Protein AF-A0A6A3PLH2-F1 (afdb_monomer)

Organism: NCBI:txid53985

Structure (mmCIF, N/CA/C/O backbone):
data_AF-A0A6A3PLH2-F1
#
_entry.id   AF-A0A6A3PLH2-F1
#
loop_
_atom_site.group_PDB
_atom_site.id
_atom_site.type_symbol
_atom_site.label_atom_id
_atom_site.label_alt_id
_atom_site.label_comp_id
_atom_site.label_asym_id
_atom_site.label_entity_id
_atom_site.label_seq_id
_atom_site.pdbx_PDB_ins_code
_atom_site.Cartn_x
_atom_site.Cartn_y
_atom_site.Cartn_z
_atom_site.occupancy
_atom_site.B_iso_or_equiv
_atom_site.auth_seq_id
_atom_site.auth_comp_id
_atom_site.auth_asym_id
_atom_site.auth_atom_id
_atom_site.pdbx_PDB_model_num
ATOM 1 N N . MET A 1 1 ? -49.582 10.122 -29.892 1.00 43.09 1 MET A N 1
ATOM 2 C CA . MET A 1 1 ? -49.966 9.179 -28.822 1.00 43.09 1 MET A CA 1
ATOM 3 C C . MET A 1 1 ? -50.414 7.878 -29.482 1.00 43.09 1 MET A C 1
ATOM 5 O O . MET A 1 1 ? -51.391 7.872 -30.209 1.00 43.09 1 MET A O 1
ATOM 9 N N . PHE A 1 2 ? -49.552 6.869 -29.345 1.00 45.91 2 PHE A N 1
ATOM 10 C CA . PHE A 1 2 ? -49.672 5.410 -29.530 1.00 45.91 2 PHE A CA 1
ATOM 11 C C . PHE A 1 2 ? -50.908 4.851 -30.265 1.00 45.91 2 PHE A C 1
ATOM 13 O O . PHE A 1 2 ? -52.003 4.796 -29.711 1.00 45.91 2 PHE A O 1
ATOM 20 N N . VAL A 1 3 ? -50.683 4.316 -31.472 1.00 44.84 3 VAL A N 1
ATOM 21 C CA . VAL A 1 3 ? -51.626 3.436 -32.179 1.00 44.84 3 VAL A CA 1
ATOM 22 C C . VAL A 1 3 ? -51.184 1.989 -31.953 1.00 44.84 3 VAL A C 1
ATOM 24 O O . VAL A 1 3 ? -50.036 1.620 -32.196 1.00 44.84 3 VAL A O 1
ATOM 27 N N . LYS A 1 4 ? -52.097 1.191 -31.407 1.00 48.78 4 LYS A N 1
ATOM 28 C CA . LYS A 1 4 ? -51.918 -0.188 -30.951 1.00 48.78 4 LYS A CA 1
ATOM 29 C C . LYS A 1 4 ? -52.015 -1.148 -32.140 1.00 48.78 4 LYS A C 1
ATOM 31 O O . LYS A 1 4 ? -53.106 -1.334 -32.666 1.00 48.78 4 LYS A O 1
ATOM 36 N N . LEU A 1 5 ? -50.909 -1.781 -32.539 1.00 53.88 5 LEU A N 1
ATOM 37 C CA . LEU A 1 5 ? -50.937 -2.899 -33.488 1.00 53.88 5 LEU A CA 1
ATOM 38 C C . LEU A 1 5 ? -50.767 -4.221 -32.727 1.00 53.88 5 LEU A C 1
ATOM 40 O O . LEU A 1 5 ? -49.707 -4.509 -32.176 1.00 53.88 5 LEU A O 1
ATOM 44 N N . HIS A 1 6 ? -51.837 -5.013 -32.683 1.00 45.22 6 HIS A N 1
ATOM 45 C CA . HIS A 1 6 ? -51.798 -6.413 -32.274 1.00 45.22 6 HIS A CA 1
ATOM 46 C C . HIS A 1 6 ? -51.265 -7.259 -33.435 1.00 45.22 6 HIS A C 1
ATOM 48 O O . HIS A 1 6 ? -51.780 -7.164 -34.547 1.00 45.22 6 HIS A O 1
ATOM 54 N N . ARG A 1 7 ? -50.302 -8.146 -33.171 1.00 56.72 7 ARG A N 1
ATOM 55 C CA . ARG A 1 7 ? -50.026 -9.296 -34.040 1.00 56.72 7 ARG A CA 1
ATOM 56 C C . ARG A 1 7 ? -49.839 -10.539 -33.177 1.00 56.72 7 ARG A C 1
ATOM 58 O O . ARG A 1 7 ? -48.928 -10.593 -32.359 1.00 56.72 7 ARG A O 1
ATOM 65 N N . GLN A 1 8 ? -50.738 -11.502 -33.354 1.00 44.22 8 GLN A N 1
ATOM 66 C CA . GLN A 1 8 ? -50.691 -12.838 -32.763 1.00 44.22 8 GLN A CA 1
ATOM 67 C C . GLN A 1 8 ? -50.497 -13.898 -33.859 1.00 44.22 8 GLN A C 1
ATOM 69 O O . GLN A 1 8 ? -50.898 -13.674 -35.000 1.00 44.22 8 GLN A O 1
ATOM 74 N N . ALA A 1 9 ? -49.982 -15.052 -33.409 1.00 45.19 9 ALA A N 1
ATOM 75 C CA . ALA A 1 9 ? -49.999 -16.397 -34.005 1.00 45.19 9 ALA A CA 1
ATOM 76 C C . ALA A 1 9 ? -49.079 -16.623 -35.234 1.00 45.19 9 ALA A C 1
ATOM 78 O O . ALA A 1 9 ? -48.907 -15.737 -36.059 1.00 45.19 9 ALA A O 1
ATOM 79 N N . THR A 1 10 ? -48.394 -17.761 -3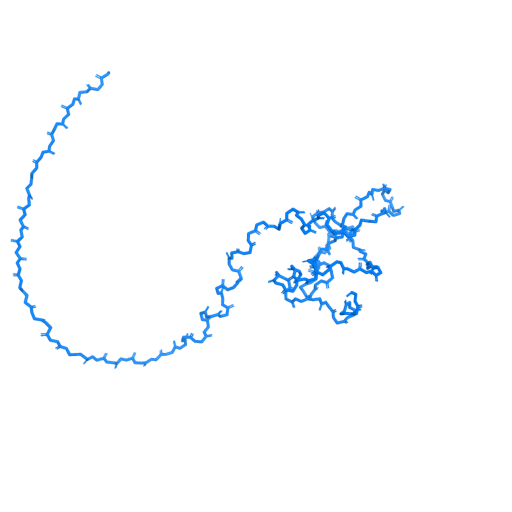5.404 1.00 46.59 10 THR A N 1
ATOM 80 C CA . THR A 1 10 ? -48.757 -19.150 -35.064 1.00 46.59 10 THR A CA 1
ATOM 81 C C . THR A 1 10 ? -47.543 -20.042 -34.767 1.00 46.59 10 THR A C 1
ATOM 83 O O . THR A 1 10 ? -46.508 -19.968 -35.423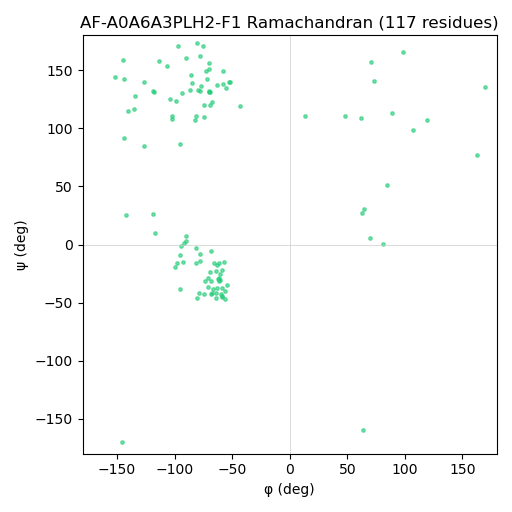 1.00 46.59 10 THR A O 1
ATOM 86 N N . ASN A 1 11 ? -47.752 -20.948 -33.815 1.00 48.25 11 ASN A N 1
ATOM 87 C CA . ASN A 1 11 ? -46.955 -22.124 -33.481 1.00 48.25 11 ASN A CA 1
ATOM 88 C C . ASN A 1 11 ? -47.083 -23.188 -34.592 1.00 48.25 11 ASN A C 1
ATOM 90 O O . ASN A 1 11 ? -48.205 -23.507 -34.979 1.00 48.25 11 ASN A O 1
ATOM 94 N N . THR A 1 12 ? -45.976 -23.749 -35.085 1.00 48.69 12 THR A N 1
ATOM 95 C CA . THR A 1 12 ? -45.978 -25.025 -35.826 1.00 48.69 12 THR A CA 1
ATOM 96 C C . THR A 1 12 ? -44.757 -25.847 -35.427 1.00 48.69 12 THR A C 1
ATOM 98 O O . THR A 1 12 ? -43.610 -25.466 -35.642 1.00 48.69 12 THR A O 1
ATOM 101 N N . VAL A 1 13 ? -45.045 -26.977 -34.791 1.00 47.84 13 VAL A N 1
ATOM 102 C CA . VAL A 1 13 ? -44.127 -28.061 -34.451 1.00 47.84 13 VAL A CA 1
ATOM 103 C C . VAL A 1 13 ? -44.040 -29.031 -35.627 1.00 47.84 13 VAL A C 1
ATOM 105 O O . VAL A 1 13 ? -45.069 -29.485 -36.114 1.00 47.84 13 VAL A O 1
ATOM 108 N N . HIS A 1 14 ? -42.827 -29.418 -36.019 1.00 38.28 14 HIS A N 1
ATOM 109 C CA . HIS A 1 14 ? -42.577 -30.702 -36.673 1.00 38.28 14 HIS A CA 1
ATOM 110 C C . HIS A 1 14 ? -41.352 -31.362 -36.037 1.00 38.28 14 HIS A C 1
ATOM 112 O O . HIS A 1 14 ? -40.305 -30.745 -35.854 1.00 38.28 14 HIS A O 1
ATOM 118 N N . ALA A 1 15 ? -41.557 -32.612 -35.636 1.00 37.50 15 ALA A N 1
ATOM 119 C CA . ALA A 1 15 ? -40.635 -33.473 -34.920 1.00 37.50 15 ALA A CA 1
ATOM 120 C C . ALA A 1 15 ? -39.882 -34.431 -35.865 1.00 37.50 15 ALA A C 1
ATOM 122 O O . ALA A 1 15 ? -40.294 -34.628 -37.005 1.00 37.50 15 ALA A O 1
ATOM 123 N N . ALA A 1 16 ? -38.881 -35.102 -35.275 1.00 35.03 16 ALA A N 1
ATOM 124 C CA . ALA A 1 16 ? -38.213 -36.350 -35.677 1.00 35.03 16 ALA A CA 1
ATOM 125 C C . ALA A 1 16 ? -36.993 -36.248 -36.618 1.00 35.03 16 ALA A C 1
ATOM 127 O O . ALA A 1 16 ? -37.128 -35.971 -37.801 1.00 35.03 16 ALA A O 1
ATOM 128 N N . ALA A 1 17 ? -35.794 -36.595 -36.121 1.00 36.88 17 ALA A N 1
ATOM 129 C CA . ALA A 1 17 ? -35.280 -37.977 -36.159 1.00 36.88 17 ALA A CA 1
ATOM 130 C C . ALA A 1 17 ? -33.779 -38.081 -35.766 1.00 36.88 17 ALA A C 1
ATOM 132 O O . ALA A 1 17 ? -32.948 -37.328 -36.255 1.00 36.88 17 ALA A O 1
ATOM 133 N N . ALA A 1 18 ? -33.474 -39.083 -34.927 1.00 38.00 18 ALA A N 1
ATOM 134 C CA . ALA A 1 18 ? -32.238 -39.884 -34.835 1.00 38.00 18 ALA A CA 1
ATOM 135 C C . ALA A 1 18 ? -30.864 -39.239 -34.490 1.00 38.00 18 ALA A C 1
ATOM 137 O O . ALA A 1 18 ? -30.180 -38.652 -35.320 1.00 38.00 18 ALA A O 1
ATOM 138 N N . ALA A 1 19 ? -30.385 -39.531 -33.273 1.00 41.69 19 ALA A N 1
ATOM 139 C CA . ALA A 1 19 ? -28.965 -39.807 -32.972 1.00 41.69 19 ALA A CA 1
ATOM 140 C C . ALA A 1 19 ? -28.645 -41.289 -33.355 1.00 41.69 19 ALA A C 1
ATOM 142 O O . ALA A 1 19 ? -29.621 -42.001 -33.612 1.00 41.69 19 ALA A O 1
ATOM 143 N N . PRO A 1 20 ? -27.395 -41.839 -33.320 1.00 48.88 20 PRO A N 1
ATOM 144 C CA . PRO A 1 20 ? -26.188 -41.360 -32.620 1.00 48.88 20 PRO A CA 1
ATOM 145 C C . PRO A 1 20 ? -24.821 -41.624 -33.336 1.00 48.88 20 PRO A C 1
ATOM 147 O O . PRO A 1 20 ? -24.762 -42.116 -34.456 1.00 48.88 20 PRO A O 1
ATOM 150 N N . LEU A 1 21 ? -23.732 -41.367 -32.588 1.00 39.53 21 LEU A N 1
ATOM 151 C CA . LEU A 1 21 ? -22.383 -41.981 -32.628 1.00 39.53 21 LEU A CA 1
ATOM 152 C C . LEU A 1 21 ? -21.199 -41.174 -33.203 1.00 39.53 21 LEU A C 1
ATOM 154 O O . LEU A 1 21 ? -20.937 -41.110 -34.398 1.00 39.53 21 LEU A O 1
ATOM 158 N N . THR A 1 22 ? -20.466 -40.609 -32.238 1.00 49.91 22 THR A N 1
ATOM 159 C CA . THR A 1 22 ? -19.004 -40.645 -32.059 1.00 49.91 22 THR A CA 1
ATOM 160 C C . THR A 1 22 ? -18.103 -40.345 -33.261 1.00 49.91 22 THR A C 1
ATOM 162 O O . THR A 1 22 ? -17.831 -41.169 -34.131 1.00 49.91 22 THR A O 1
ATOM 165 N N . ARG A 1 23 ? -17.438 -39.191 -33.176 1.00 42.66 23 ARG A N 1
ATOM 166 C CA . ARG A 1 23 ? -16.021 -39.111 -33.534 1.00 42.66 23 ARG A CA 1
ATOM 167 C C . ARG A 1 23 ? -15.317 -38.134 -32.610 1.00 42.66 23 ARG A C 1
ATOM 169 O O . ARG A 1 23 ? -15.262 -36.931 -32.848 1.00 42.66 23 ARG A O 1
ATOM 176 N N . ASP A 1 24 ? -14.801 -38.704 -31.531 1.00 47.47 24 ASP A N 1
ATOM 177 C CA . ASP A 1 24 ? -13.732 -38.154 -30.722 1.00 47.47 24 ASP A CA 1
ATOM 178 C C . ASP A 1 24 ? -12.622 -37.589 -31.611 1.00 47.47 24 ASP A C 1
ATOM 180 O O . ASP A 1 24 ? -11.958 -38.306 -32.365 1.00 47.47 24 ASP A O 1
ATOM 184 N N . ARG A 1 25 ? -12.379 -36.288 -31.477 1.00 42.78 25 ARG A N 1
ATOM 185 C CA . ARG A 1 25 ? -11.055 -35.731 -31.726 1.00 42.78 25 ARG A CA 1
ATOM 186 C C . ARG A 1 25 ? -10.643 -34.935 -30.500 1.00 42.78 25 ARG A C 1
ATOM 188 O O . ARG A 1 25 ? -10.845 -33.730 -30.398 1.00 42.78 25 ARG A O 1
ATOM 195 N N . ALA A 1 26 ? -10.090 -35.681 -29.549 1.00 43.03 26 ALA A N 1
ATOM 196 C CA . ALA A 1 26 ? -9.235 -35.160 -28.502 1.00 43.03 26 ALA A CA 1
ATOM 197 C C . ALA A 1 26 ? -8.091 -34.341 -29.122 1.00 43.03 26 ALA A C 1
ATOM 199 O O . ALA A 1 26 ? -7.516 -34.739 -30.137 1.00 43.03 26 ALA A O 1
ATOM 200 N N . GLY A 1 27 ? -7.738 -33.216 -28.496 1.00 38.78 27 GLY A N 1
ATOM 201 C CA . GLY A 1 27 ? -6.512 -32.512 -28.855 1.00 38.78 27 GLY A CA 1
ATOM 202 C C . GLY A 1 27 ? -6.413 -31.069 -28.383 1.00 38.78 27 GLY A C 1
ATOM 203 O O . GLY A 1 27 ? -6.509 -30.161 -29.197 1.00 38.78 27 GLY A O 1
ATOM 204 N N . GLY A 1 28 ? -6.117 -30.870 -27.095 1.00 42.47 28 GLY A N 1
ATOM 205 C CA . GLY A 1 28 ? -5.246 -29.763 -26.687 1.00 42.47 28 GLY A CA 1
ATOM 206 C C . GLY A 1 28 ? -5.833 -28.714 -25.742 1.00 42.47 28 GLY A C 1
ATOM 207 O O . GLY A 1 28 ? -6.521 -27.790 -26.160 1.00 42.47 28 GLY A O 1
ATOM 208 N N . ASN A 1 29 ? -5.364 -28.781 -24.493 1.00 47.22 29 ASN A N 1
ATOM 209 C CA . ASN A 1 29 ? -5.132 -27.648 -23.585 1.00 47.22 29 ASN A CA 1
ATOM 210 C C . ASN A 1 29 ? -6.309 -27.108 -22.753 1.00 47.22 29 ASN A C 1
ATOM 212 O O . ASN A 1 29 ? -6.484 -25.896 -22.618 1.00 47.22 29 ASN A O 1
ATOM 216 N N . GLN A 1 30 ? -7.017 -27.999 -22.051 1.00 48.97 30 GLN A N 1
ATOM 217 C CA . GLN A 1 30 ? -7.874 -27.616 -20.913 1.00 48.97 30 GLN A CA 1
ATOM 218 C C . GLN A 1 30 ? -7.081 -27.126 -19.675 1.00 48.97 30 GLN A C 1
ATOM 220 O O . GLN A 1 30 ? -7.670 -26.600 -18.736 1.00 48.97 30 GLN A O 1
ATOM 225 N N . GLU A 1 31 ? -5.745 -27.195 -19.671 1.00 47.75 31 GLU A N 1
ATOM 226 C CA . GLU A 1 31 ? -4.918 -26.747 -18.533 1.00 47.75 31 GLU A CA 1
ATOM 227 C C . GLU A 1 31 ? -4.733 -25.225 -18.416 1.00 47.75 31 GLU A C 1
ATOM 229 O O . GLU A 1 31 ? -4.319 -24.725 -17.369 1.00 47.75 31 GLU A O 1
ATOM 234 N N . THR A 1 32 ? -5.062 -24.439 -19.447 1.00 46.94 32 THR A N 1
ATOM 235 C CA . THR A 1 32 ? -4.838 -22.978 -19.399 1.00 46.94 32 THR A CA 1
ATOM 236 C C . THR A 1 32 ? -6.054 -22.160 -18.960 1.00 46.94 32 THR A C 1
ATOM 238 O O . THR A 1 32 ? -5.913 -20.967 -18.670 1.00 46.94 32 THR A O 1
ATOM 241 N N . ILE A 1 33 ? -7.232 -22.781 -18.845 1.00 47.62 33 ILE A N 1
ATOM 242 C CA . ILE A 1 33 ? -8.479 -22.083 -18.494 1.00 47.62 33 ILE A CA 1
ATOM 243 C C . ILE A 1 33 ? -8.544 -21.819 -16.979 1.00 47.62 33 ILE A C 1
ATOM 245 O O . ILE A 1 33 ? -8.790 -20.683 -16.566 1.00 47.62 33 ILE A O 1
ATOM 249 N N . ILE A 1 34 ? -8.148 -22.796 -16.153 1.00 51.44 34 ILE A N 1
ATOM 250 C CA . ILE A 1 34 ? -8.175 -22.697 -14.679 1.00 51.44 34 ILE A CA 1
ATOM 251 C C . ILE A 1 34 ? -7.267 -21.562 -14.153 1.00 51.44 34 ILE A C 1
ATOM 253 O O . ILE A 1 34 ? -7.581 -20.907 -13.161 1.00 51.44 34 ILE A O 1
ATOM 257 N N . LYS A 1 35 ? -6.153 -21.250 -14.836 1.00 49.56 35 LYS A N 1
ATOM 258 C CA . LYS A 1 35 ? -5.228 -20.177 -14.409 1.00 49.56 35 LYS A CA 1
ATOM 259 C C . LYS A 1 35 ? -5.659 -18.761 -14.812 1.00 49.56 35 LYS A C 1
ATOM 261 O O . LYS A 1 35 ? -5.115 -17.792 -14.275 1.00 49.56 35 LYS A O 1
ATOM 266 N N . ARG A 1 36 ? -6.598 -18.602 -15.754 1.00 46.75 36 ARG A N 1
ATOM 267 C CA . ARG A 1 36 ? -7.031 -17.279 -16.250 1.00 46.75 36 ARG A CA 1
ATOM 268 C C . ARG A 1 36 ? -8.334 -16.780 -15.624 1.00 46.75 36 ARG A C 1
ATOM 270 O O . ARG A 1 36 ? -8.557 -15.568 -15.633 1.00 46.75 36 ARG A O 1
ATOM 277 N N . GLU A 1 37 ? -9.151 -17.650 -15.033 1.00 43.78 37 GLU A N 1
ATOM 278 C CA . GLU A 1 37 ? -10.420 -17.253 -14.401 1.00 43.78 37 GLU A CA 1
ATOM 279 C C . GLU A 1 37 ? -10.242 -16.463 -13.096 1.00 43.78 37 GLU A C 1
ATOM 281 O O . GLU A 1 37 ? -10.939 -15.470 -12.878 1.00 43.78 37 GLU A O 1
ATOM 286 N N . GLY A 1 38 ? -9.234 -16.790 -12.279 1.00 51.62 38 GLY A N 1
ATOM 287 C CA . GLY A 1 38 ? -9.000 -16.108 -10.995 1.00 51.62 38 GLY A CA 1
ATOM 288 C C . GLY A 1 38 ? -8.599 -14.628 -11.103 1.00 51.62 38 GLY A C 1
ATOM 289 O O . GLY A 1 38 ? -8.690 -13.888 -10.126 1.00 51.62 38 GLY A O 1
ATOM 290 N N . LYS A 1 39 ? -8.172 -14.162 -12.286 1.00 53.47 39 LYS A N 1
ATOM 291 C CA . LYS A 1 39 ? -7.685 -12.785 -12.496 1.00 53.47 39 LYS A CA 1
ATOM 292 C C . LYS A 1 39 ? -8.769 -11.802 -12.949 1.00 53.47 39 LYS A C 1
ATOM 2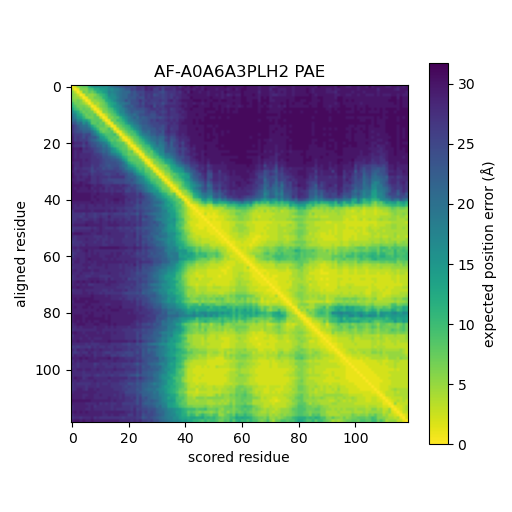94 O O . LYS A 1 39 ? -8.551 -10.596 -12.887 1.00 53.47 39 LYS A O 1
ATOM 299 N N . ARG A 1 40 ? -9.933 -12.273 -13.413 1.00 51.84 40 ARG A N 1
ATOM 300 C CA . ARG A 1 40 ? -10.880 -11.438 -14.183 1.00 51.84 40 ARG A CA 1
ATOM 301 C C . ARG A 1 40 ? -11.997 -10.764 -13.376 1.00 51.84 40 ARG A C 1
ATOM 303 O O . ARG A 1 40 ? -12.783 -10.022 -13.956 1.00 51.84 40 ARG A O 1
ATOM 310 N N . ARG A 1 41 ? -12.094 -10.969 -12.056 1.00 58.72 41 ARG A N 1
ATOM 311 C CA . ARG A 1 41 ? -13.226 -10.454 -11.248 1.00 58.72 41 ARG A CA 1
ATOM 312 C C . ARG A 1 41 ? -12.840 -9.950 -9.855 1.00 58.72 41 ARG A C 1
ATOM 314 O O . ARG A 1 41 ? -13.681 -9.926 -8.967 1.00 58.72 41 ARG A O 1
ATOM 321 N N . LEU A 1 42 ? -11.596 -9.525 -9.623 1.00 66.81 42 LEU A N 1
ATOM 322 C CA . LEU A 1 42 ? -11.227 -9.038 -8.283 1.00 66.81 42 LEU A CA 1
ATOM 323 C C . LEU A 1 42 ? -12.015 -7.770 -7.886 1.00 66.81 42 LEU A C 1
ATOM 325 O O . LEU A 1 42 ? -12.132 -7.466 -6.702 1.00 66.81 42 LEU A O 1
ATOM 329 N N . GLY A 1 43 ? -12.628 -7.064 -8.844 1.00 79.25 43 GLY A N 1
ATOM 330 C CA . GLY A 1 43 ? -13.559 -5.965 -8.571 1.00 79.25 43 GLY A CA 1
ATOM 331 C C . GLY A 1 43 ? -12.885 -4.790 -7.863 1.00 79.25 43 GLY A C 1
ATOM 332 O O . GLY A 1 43 ? -11.662 -4.654 -7.897 1.00 79.25 43 GLY A O 1
ATOM 333 N N . LYS A 1 44 ? -13.665 -3.935 -7.198 1.00 85.50 44 LYS A N 1
ATOM 334 C CA . LYS A 1 44 ? -13.108 -2.881 -6.338 1.00 85.50 44 LYS A CA 1
ATOM 335 C C . LYS A 1 44 ? -12.479 -3.495 -5.087 1.00 85.50 44 LYS A C 1
ATOM 337 O O . LYS A 1 44 ? -12.887 -4.562 -4.630 1.00 85.50 44 LYS A O 1
ATOM 342 N N . ILE A 1 45 ? -11.468 -2.821 -4.549 1.00 86.75 45 ILE A N 1
ATOM 343 C CA . ILE A 1 45 ? -10.861 -3.200 -3.272 1.00 86.75 45 ILE A CA 1
ATOM 344 C C . ILE A 1 45 ? -11.886 -2.914 -2.166 1.00 86.75 45 ILE A C 1
ATOM 346 O O . ILE A 1 45 ? -12.452 -1.819 -2.165 1.00 86.75 45 ILE A O 1
ATOM 350 N N . PRO A 1 46 ? -12.148 -3.859 -1.244 1.00 88.50 46 PRO A N 1
ATOM 351 C CA . PRO A 1 46 ? -13.078 -3.626 -0.147 1.00 88.50 46 PRO A CA 1
ATOM 352 C C . PRO A 1 46 ? -12.654 -2.423 0.701 1.00 88.50 46 PRO A C 1
ATOM 354 O O . PRO A 1 46 ? -11.478 -2.286 1.043 1.00 88.50 46 PRO A O 1
ATOM 357 N N . LEU A 1 47 ? -13.615 -1.583 1.095 1.00 89.38 47 LEU A N 1
ATOM 358 C CA . LEU A 1 47 ? -13.337 -0.390 1.903 1.00 89.38 47 LEU A CA 1
ATOM 359 C C . LEU A 1 47 ? -12.664 -0.745 3.238 1.00 89.38 47 LEU A C 1
ATOM 361 O O . LEU A 1 47 ? -11.727 -0.068 3.645 1.00 89.38 47 LEU A O 1
ATOM 365 N N . GLY A 1 48 ? -13.069 -1.855 3.863 1.00 90.12 48 GLY A N 1
ATOM 366 C CA . GLY A 1 48 ? -12.447 -2.343 5.096 1.00 90.12 48 GLY A CA 1
ATOM 367 C C . GLY A 1 48 ? -10.966 -2.697 4.937 1.00 90.12 48 GLY A C 1
ATOM 368 O O . GLY A 1 48 ? -10.207 -2.544 5.881 1.00 90.12 48 GLY A O 1
ATOM 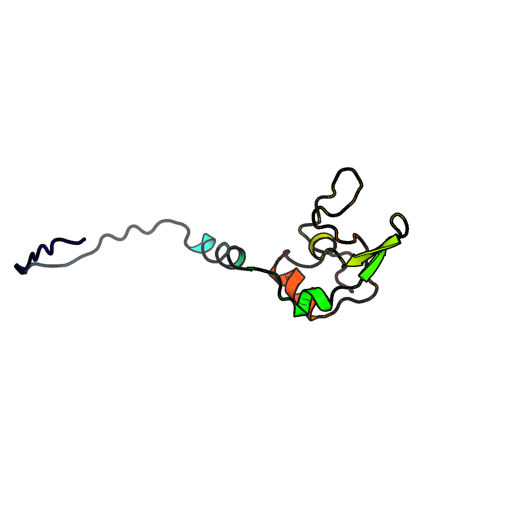369 N N . VAL A 1 49 ? -10.516 -3.102 3.744 1.00 90.56 49 VAL A N 1
ATOM 370 C CA . VAL A 1 49 ? -9.080 -3.300 3.480 1.00 90.56 49 VAL A CA 1
ATOM 371 C C . VAL A 1 49 ? -8.378 -1.953 3.342 1.00 90.56 49 VAL A C 1
ATOM 373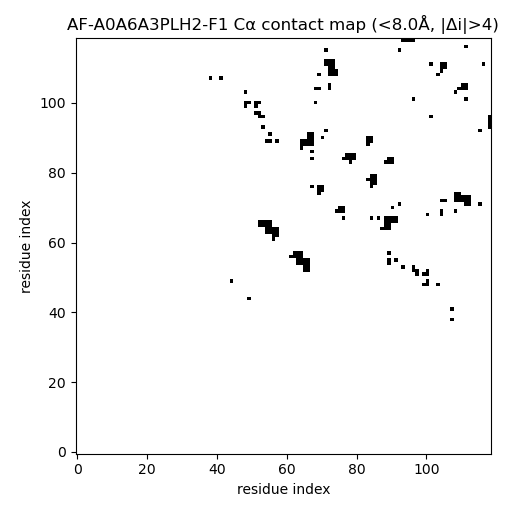 O O . VAL A 1 49 ? -7.299 -1.765 3.893 1.00 90.56 49 VAL A O 1
ATOM 376 N N . LEU A 1 50 ? -8.999 -1.004 2.635 1.00 89.62 50 LEU A N 1
ATOM 377 C CA . LEU A 1 50 ? -8.430 0.328 2.420 1.00 89.62 50 LEU A CA 1
ATOM 378 C C . LEU A 1 50 ? -8.252 1.114 3.724 1.00 89.62 50 LEU A C 1
ATOM 380 O O . LEU A 1 50 ? -7.253 1.808 3.867 1.00 89.62 50 LEU A O 1
ATOM 384 N N . GLN A 1 51 ? -9.180 0.980 4.673 1.00 91.94 51 GLN A N 1
ATOM 385 C CA . GLN A 1 51 ? -9.097 1.627 5.989 1.00 91.94 51 GLN A CA 1
ATOM 386 C C . GLN A 1 51 ? -7.990 1.053 6.882 1.00 91.94 51 GLN A C 1
ATOM 388 O O . GLN A 1 51 ? -7.516 1.734 7.781 1.00 91.94 51 GLN A O 1
ATOM 393 N N . GLN A 1 52 ? -7.574 -0.190 6.636 1.00 93.12 52 GLN A N 1
ATOM 394 C CA . GLN A 1 52 ? -6.504 -0.856 7.383 1.00 93.12 52 GLN A CA 1
ATOM 395 C C . GLN A 1 52 ? -5.124 -0.627 6.757 1.00 93.12 52 GLN A C 1
ATOM 397 O O . GLN A 1 52 ? -4.130 -1.198 7.215 1.00 93.12 52 GLN A O 1
ATOM 402 N N . LEU A 1 53 ? -5.046 0.169 5.685 1.00 91.94 53 LEU A N 1
ATOM 403 C CA . LEU A 1 53 ? -3.767 0.529 5.100 1.00 91.94 53 LEU A CA 1
ATOM 404 C C . LEU A 1 53 ? -3.021 1.472 6.040 1.00 91.94 53 LEU A C 1
ATOM 406 O O . LEU A 1 53 ? -3.591 2.474 6.470 1.00 91.94 53 LEU A O 1
ATOM 410 N N . PRO A 1 54 ? -1.734 1.200 6.304 1.00 92.00 54 PRO A N 1
ATOM 411 C CA . PRO A 1 54 ? -0.867 2.170 6.942 1.00 92.00 54 PRO A CA 1
ATOM 412 C C . PRO A 1 54 ? -0.932 3.507 6.203 1.00 92.00 54 PRO A C 1
ATOM 414 O O . PRO A 1 54 ? -0.967 3.541 4.969 1.00 92.00 54 PRO A O 1
ATOM 417 N N . VAL A 1 55 ? -0.945 4.595 6.964 1.00 93.06 55 VAL A N 1
ATOM 418 C CA . VAL A 1 55 ? -0.894 5.964 6.452 1.00 93.06 55 VAL A CA 1
ATOM 419 C C . VAL A 1 55 ? 0.375 6.600 6.990 1.00 93.06 55 VAL A C 1
ATOM 421 O O . VAL A 1 55 ? 0.658 6.499 8.184 1.00 93.06 55 VAL A O 1
ATOM 424 N N . GLN A 1 56 ? 1.141 7.230 6.110 1.00 89.69 56 GLN A N 1
ATOM 425 C CA . GLN A 1 56 ? 2.346 7.961 6.473 1.00 89.69 56 GLN A CA 1
ATOM 426 C 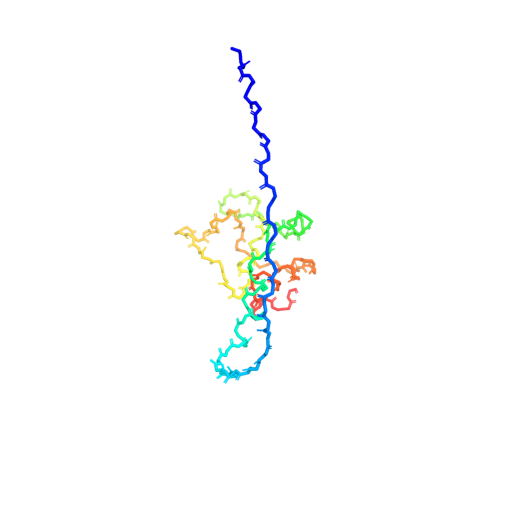C . GLN A 1 56 ? 2.254 9.374 5.907 1.00 89.69 56 GLN A C 1
ATOM 428 O O . GLN A 1 56 ? 1.775 9.569 4.791 1.00 89.69 56 GLN A O 1
ATOM 433 N N . VAL A 1 57 ? 2.688 10.357 6.694 1.00 87.50 57 VAL A N 1
ATOM 434 C CA . VAL A 1 57 ? 2.848 11.724 6.200 1.00 87.50 57 VAL A CA 1
ATOM 435 C C . VAL A 1 57 ? 4.090 11.747 5.323 1.00 87.50 57 VAL A C 1
ATOM 437 O O . VAL A 1 57 ? 5.179 11.393 5.779 1.00 87.50 57 VAL A O 1
ATOM 440 N N . ASP A 1 58 ? 3.907 12.104 4.061 1.00 82.88 58 ASP A N 1
ATOM 441 C CA . ASP A 1 58 ? 5.005 12.275 3.128 1.00 82.88 58 ASP A CA 1
ATOM 442 C C . ASP A 1 58 ? 5.824 13.512 3.537 1.00 82.88 58 ASP A C 1
ATOM 444 O O . ASP A 1 58 ? 5.266 14.610 3.604 1.00 82.88 58 ASP A O 1
ATOM 448 N N . PRO A 1 59 ? 7.125 13.365 3.842 1.00 79.50 59 PRO A N 1
ATOM 449 C CA . PRO A 1 59 ? 7.958 14.482 4.274 1.00 79.50 59 PRO A CA 1
ATOM 450 C C . PRO A 1 59 ? 8.136 15.558 3.197 1.00 79.50 59 PRO A C 1
ATOM 452 O O . PRO A 1 59 ? 8.428 16.698 3.548 1.00 79.50 59 PRO A O 1
ATOM 455 N N . ALA A 1 60 ? 7.968 15.222 1.912 1.00 79.94 60 ALA A N 1
ATOM 456 C CA . ALA A 1 60 ? 8.129 16.181 0.821 1.00 79.94 60 ALA A CA 1
ATOM 457 C C . ALA A 1 60 ? 6.886 17.064 0.635 1.00 79.94 60 ALA A C 1
ATOM 459 O O . ALA A 1 60 ? 7.000 18.280 0.505 1.00 79.94 60 ALA A O 1
ATOM 460 N N . SER A 1 61 ? 5.696 16.458 0.632 1.00 80.56 61 SER A N 1
ATOM 461 C CA . SER A 1 61 ? 4.434 17.166 0.377 1.00 80.56 61 SER A CA 1
ATOM 462 C C . SER A 1 61 ? 3.663 17.569 1.639 1.00 80.56 61 SER A C 1
ATOM 464 O O . SER A 1 61 ? 2.735 18.373 1.560 1.00 80.56 61 SER A O 1
ATOM 466 N N . GLY A 1 62 ? 3.991 16.993 2.799 1.00 84.38 62 GLY A N 1
ATOM 467 C CA . GLY A 1 62 ? 3.216 17.134 4.035 1.00 84.38 62 GLY A CA 1
ATOM 468 C C . GLY A 1 62 ? 1.853 16.429 3.998 1.00 84.38 62 GLY A C 1
ATOM 469 O O . GLY A 1 62 ? 1.065 16.561 4.935 1.00 84.38 62 GLY A O 1
ATOM 470 N N . GLN A 1 63 ? 1.546 15.680 2.934 1.00 86.94 63 GLN A N 1
ATOM 471 C CA . GLN A 1 63 ? 0.263 15.001 2.772 1.00 86.94 63 GLN A CA 1
ATOM 472 C C . GLN A 1 63 ? 0.254 13.638 3.460 1.00 86.94 63 GLN A C 1
ATOM 474 O O . GLN A 1 63 ? 1.250 12.918 3.484 1.00 86.94 63 GLN A O 1
ATOM 479 N N . SER A 1 64 ? -0.903 13.249 3.996 1.00 89.62 64 SER A N 1
ATOM 480 C CA . SER A 1 64 ? -1.097 11.906 4.546 1.00 89.62 64 SER A CA 1
ATOM 481 C C . SER A 1 64 ? -1.419 10.923 3.422 1.00 89.62 64 SER A C 1
ATOM 483 O O . SER A 1 64 ? -2.506 10.926 2.846 1.00 89.62 64 SER A O 1
ATOM 485 N N . LEU A 1 65 ? -0.454 10.070 3.092 1.00 90.75 65 LEU A N 1
ATOM 486 C CA . LEU A 1 65 ? -0.585 9.104 2.014 1.00 90.75 65 LEU A CA 1
ATOM 487 C C . LEU A 1 65 ? -0.836 7.710 2.578 1.00 90.75 65 LEU A C 1
ATOM 489 O O . LEU A 1 65 ? -0.062 7.173 3.373 1.00 90.75 65 LEU A O 1
ATOM 493 N N . SER A 1 66 ? -1.927 7.093 2.125 1.00 92.31 66 SER A N 1
ATOM 494 C CA . SER A 1 66 ? -2.174 5.673 2.379 1.00 92.31 66 SER A CA 1
ATOM 495 C C . SER A 1 66 ? -1.222 4.811 1.557 1.00 92.31 66 SER A C 1
ATOM 497 O O . SER A 1 66 ? -0.931 5.119 0.400 1.00 92.31 66 SER A O 1
ATOM 499 N N . LEU A 1 67 ? -0.764 3.709 2.137 1.00 92.19 67 LEU A N 1
ATOM 500 C CA . LEU A 1 67 ? 0.171 2.785 1.513 1.00 92.19 67 LEU A CA 1
ATOM 501 C C . LEU A 1 67 ? -0.324 2.269 0.154 1.00 92.19 67 LEU A C 1
ATOM 503 O O . LEU A 1 67 ? -1.459 1.801 0.001 1.00 92.19 67 LEU A O 1
ATOM 507 N N . CYS A 1 68 ? 0.567 2.267 -0.835 1.00 91.19 68 CYS A N 1
ATOM 508 C CA . CYS A 1 68 ? 0.339 1.575 -2.091 1.00 91.19 68 CYS A CA 1
ATOM 509 C C . CYS A 1 68 ? 0.492 0.058 -1.900 1.00 91.19 68 CYS A C 1
ATOM 511 O O . CYS A 1 68 ? 1.591 -0.466 -1.749 1.00 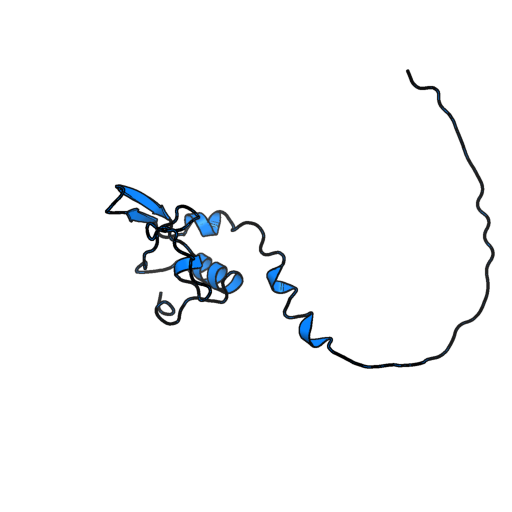91.19 68 CYS A O 1
ATOM 513 N N . MET A 1 69 ? -0.611 -0.688 -1.977 1.00 91.38 69 MET A N 1
ATOM 514 C CA . MET A 1 69 ? -0.565 -2.159 -1.927 1.00 91.38 69 MET A CA 1
ATOM 515 C C . MET A 1 69 ? 0.258 -2.780 -3.057 1.00 91.38 69 MET A C 1
ATOM 517 O O . MET A 1 69 ? 0.843 -3.847 -2.884 1.00 91.38 69 MET A O 1
ATOM 521 N N . ARG A 1 70 ? 0.303 -2.120 -4.219 1.00 91.38 70 ARG A N 1
ATOM 522 C CA . ARG A 1 70 ? 1.047 -2.614 -5.374 1.00 91.38 70 ARG A CA 1
ATOM 523 C C . ARG A 1 70 ? 2.559 -2.450 -5.189 1.00 91.38 70 ARG A C 1
ATOM 525 O O . ARG A 1 70 ? 3.312 -3.316 -5.624 1.00 91.38 70 ARG A O 1
ATOM 532 N N . PHE A 1 71 ? 2.993 -1.418 -4.468 1.00 90.19 71 PHE A N 1
ATOM 533 C CA . PHE A 1 71 ? 4.401 -1.182 -4.138 1.00 90.19 71 PHE A CA 1
ATOM 534 C C . PHE A 1 71 ? 5.028 -2.349 -3.361 1.00 90.19 71 PHE A C 1
ATOM 536 O O . PHE A 1 71 ? 6.100 -2.825 -3.732 1.00 90.19 71 PHE A O 1
ATOM 543 N N . LEU A 1 72 ? 4.318 -2.877 -2.354 1.00 89.69 72 LEU A N 1
ATOM 544 C CA . LEU A 1 72 ? 4.775 -4.029 -1.562 1.00 89.69 72 LEU A CA 1
ATOM 545 C C . LEU A 1 72 ? 4.598 -5.385 -2.262 1.00 89.69 72 LEU A C 1
ATOM 547 O O . LEU A 1 72 ? 5.032 -6.417 -1.745 1.00 89.69 72 LEU A O 1
ATOM 551 N N . SER A 1 73 ? 3.918 -5.405 -3.405 1.00 90.56 73 SER A N 1
ATOM 552 C CA . SER A 1 73 ? 3.582 -6.634 -4.114 1.00 90.56 73 SER A CA 1
ATOM 553 C C . SER A 1 73 ? 4.640 -7.045 -5.130 1.00 90.56 73 SER A C 1
ATOM 555 O O . SER A 1 73 ? 5.396 -6.208 -5.620 1.00 90.56 73 SER A O 1
ATOM 557 N N . ASN A 1 74 ? 4.632 -8.320 -5.519 1.00 87.31 74 ASN A N 1
ATOM 558 C CA . ASN A 1 74 ? 5.512 -8.855 -6.562 1.00 87.31 74 ASN A CA 1
ATOM 559 C C . ASN A 1 74 ? 5.325 -8.185 -7.928 1.00 87.31 74 ASN A C 1
ATOM 561 O O . ASN A 1 74 ? 6.255 -8.174 -8.724 1.00 87.31 74 ASN A O 1
ATOM 565 N N . ILE A 1 75 ? 4.144 -7.622 -8.203 1.00 87.31 75 ILE A N 1
ATOM 566 C CA . ILE A 1 75 ? 3.910 -6.865 -9.441 1.00 87.31 75 ILE A CA 1
ATOM 567 C C . ILE A 1 75 ? 4.709 -5.556 -9.441 1.00 87.31 75 ILE A C 1
ATOM 569 O O . ILE A 1 75 ? 5.127 -5.104 -10.500 1.00 87.31 75 ILE A O 1
ATOM 573 N N . GLY A 1 76 ? 4.932 -4.963 -8.265 1.00 85.44 76 GLY A N 1
ATOM 574 C CA . GLY A 1 76 ? 5.520 -3.636 -8.140 1.00 85.44 76 GLY A CA 1
ATOM 575 C C . GLY A 1 76 ? 4.575 -2.526 -8.604 1.00 85.44 76 GLY A C 1
ATOM 576 O O . GLY A 1 76 ? 3.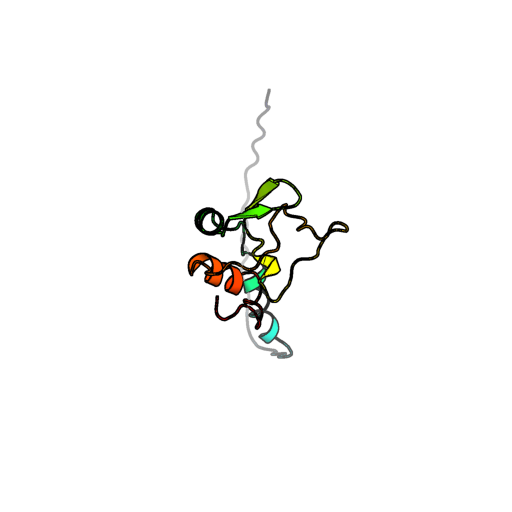621 -2.747 -9.353 1.00 85.44 76 GLY A O 1
ATOM 577 N N . CYS A 1 77 ? 4.809 -1.312 -8.113 1.00 87.38 77 CYS A N 1
ATOM 578 C CA . CYS A 1 77 ? 4.126 -0.132 -8.623 1.00 87.38 77 CYS A CA 1
ATOM 579 C C . CYS A 1 77 ? 4.992 0.519 -9.700 1.00 87.38 77 CYS A C 1
ATOM 581 O O . CYS A 1 77 ? 6.174 0.752 -9.463 1.00 87.38 77 CYS A O 1
ATOM 583 N N . GLU A 1 78 ? 4.394 0.818 -10.850 1.00 82.06 78 GLU A N 1
ATOM 584 C CA . GLU A 1 78 ? 4.991 1.725 -11.827 1.00 82.06 78 GLU A CA 1
ATOM 585 C C . GLU A 1 78 ? 4.989 3.118 -11.196 1.00 82.06 78 GLU A C 1
ATOM 587 O O . GLU A 1 78 ? 3.952 3.574 -10.707 1.00 82.06 78 GLU A O 1
ATOM 592 N N . VAL A 1 79 ? 6.171 3.719 -11.092 1.00 79.00 79 VAL A N 1
ATOM 593 C CA . VAL A 1 79 ? 6.349 5.078 -10.582 1.00 79.00 79 VAL A CA 1
ATOM 594 C C . VAL A 1 79 ? 6.127 6.065 -11.721 1.00 79.00 79 VAL A C 1
ATOM 596 O O . VAL A 1 79 ? 6.577 5.812 -12.840 1.00 79.00 79 VAL A O 1
ATOM 599 N N . GLU A 1 80 ? 5.442 7.175 -11.452 1.00 71.81 80 GLU A N 1
ATOM 600 C CA . GLU A 1 80 ? 5.466 8.312 -12.378 1.00 71.81 80 GLU A CA 1
ATOM 601 C C . GLU A 1 80 ? 6.805 9.058 -12.269 1.00 71.81 80 GLU A C 1
ATOM 603 O O . GLU A 1 80 ? 7.634 8.742 -11.414 1.00 71.81 80 GLU A O 1
ATOM 608 N N . GLY A 1 81 ? 7.071 10.001 -13.179 1.00 66.81 81 GLY A N 1
ATOM 609 C CA . GLY A 1 81 ? 8.373 10.676 -13.303 1.00 66.81 81 GLY A CA 1
ATOM 610 C C . GLY A 1 81 ? 8.868 11.394 -12.038 1.00 66.81 81 GLY A C 1
ATOM 611 O O . GLY A 1 81 ? 10.050 11.709 -11.946 1.00 66.81 81 GLY A O 1
ATOM 612 N N . ASP A 1 82 ? 7.993 11.614 -11.058 1.00 69.19 82 ASP A N 1
ATOM 613 C CA . ASP A 1 82 ? 8.275 12.167 -9.730 1.00 69.19 82 ASP A CA 1
ATOM 614 C C . ASP A 1 82 ? 8.575 11.096 -8.655 1.00 69.19 82 ASP A C 1
ATOM 616 O O . ASP A 1 82 ? 8.807 11.423 -7.492 1.00 69.19 82 ASP A O 1
ATOM 620 N N . GLY A 1 83 ? 8.579 9.808 -9.016 1.00 70.69 83 GLY A N 1
ATOM 621 C CA . GLY A 1 83 ? 8.720 8.681 -8.087 1.00 70.69 83 GLY A CA 1
ATOM 622 C C . GLY A 1 83 ? 7.419 8.299 -7.364 1.00 70.69 83 GLY A C 1
ATOM 623 O O . GLY A 1 83 ? 7.408 7.362 -6.553 1.00 70.69 83 GLY A O 1
ATOM 624 N N . GLY A 1 84 ? 6.319 9.000 -7.652 1.00 75.75 84 GLY A N 1
ATOM 625 C CA . GLY A 1 84 ? 5.021 8.833 -7.016 1.00 75.75 84 GLY A CA 1
ATOM 626 C C . GLY A 1 84 ? 4.240 7.620 -7.520 1.00 75.75 84 GLY A C 1
ATOM 627 O O . GLY A 1 84 ? 4.512 7.044 -8.574 1.00 75.75 84 GLY A O 1
ATOM 628 N N . CYS A 1 85 ? 3.238 7.196 -6.746 1.00 83.25 85 CYS A N 1
ATOM 629 C CA . CYS A 1 85 ? 2.264 6.214 -7.213 1.00 83.25 85 CYS A CA 1
ATOM 630 C C . CYS A 1 85 ? 1.218 6.910 -8.100 1.00 83.25 85 CYS A C 1
ATOM 632 O O . CYS A 1 85 ? 0.597 7.860 -7.618 1.00 83.25 85 CYS A O 1
ATOM 634 N N . PRO A 1 86 ? 0.863 6.374 -9.283 1.00 80.00 86 PRO A N 1
ATOM 635 C CA . PRO A 1 86 ? -0.191 6.943 -10.134 1.00 80.00 86 PRO A CA 1
ATOM 636 C C . PRO A 1 86 ? -1.572 6.957 -9.456 1.00 80.00 86 PRO A C 1
ATOM 638 O O . PRO A 1 86 ? -2.495 7.633 -9.891 1.00 80.00 86 PRO A O 1
ATOM 641 N N . SER A 1 87 ? -1.750 6.193 -8.371 1.00 81.62 87 SER A N 1
ATOM 642 C CA . SER A 1 87 ? -2.974 6.199 -7.560 1.00 81.62 87 SER A CA 1
ATOM 643 C C . SER A 1 87 ? -2.964 7.222 -6.413 1.00 81.62 87 SER A C 1
ATOM 645 O O . SER A 1 87 ? -3.847 7.145 -5.559 1.00 81.62 87 SER A O 1
ATOM 647 N N . GLY A 1 88 ? -1.959 8.104 -6.323 1.00 83.94 88 GLY A N 1
ATOM 648 C CA . GLY A 1 88 ? -1.810 9.059 -5.215 1.00 83.94 88 GLY A CA 1
ATOM 649 C C . GLY A 1 88 ? -1.567 8.384 -3.861 1.00 83.94 88 GLY A C 1
ATOM 650 O O . GLY A 1 88 ? -2.028 8.849 -2.823 1.00 83.94 88 GLY A O 1
ATOM 651 N N . ARG A 1 89 ? -0.919 7.214 -3.869 1.00 89.50 89 ARG A N 1
ATOM 652 C CA . ARG A 1 89 ? -0.608 6.418 -2.672 1.00 89.50 89 ARG A CA 1
ATOM 653 C C . ARG A 1 89 ? 0.872 6.500 -2.322 1.00 89.50 89 ARG A C 1
ATOM 655 O O . ARG A 1 89 ? 1.716 6.675 -3.191 1.00 89.50 89 ARG A O 1
ATOM 662 N N . GLY A 1 90 ? 1.187 6.306 -1.049 1.00 89.12 90 GLY A N 1
ATOM 663 C CA . GLY A 1 90 ? 2.554 6.379 -0.551 1.00 89.12 90 GLY A CA 1
ATOM 664 C C . GLY A 1 90 ? 3.366 5.130 -0.896 1.00 89.12 90 GLY A C 1
ATOM 665 O O . GLY A 1 90 ? 2.892 3.999 -0.734 1.00 89.12 90 GLY A O 1
ATOM 666 N N . HIS A 1 91 ? 4.605 5.343 -1.336 1.00 90.00 91 HIS A N 1
ATOM 667 C CA . HIS A 1 91 ? 5.632 4.314 -1.490 1.00 90.00 91 HIS A CA 1
ATOM 668 C C . HIS A 1 91 ? 6.516 4.287 -0.245 1.00 90.00 91 HIS A C 1
ATOM 670 O O . HIS A 1 91 ? 7.536 4.959 -0.166 1.00 90.00 91 HIS A O 1
ATOM 676 N N . PHE A 1 92 ? 6.095 3.525 0.759 1.00 88.75 92 PHE A N 1
ATOM 677 C CA . PHE A 1 92 ? 6.850 3.347 1.994 1.00 88.75 92 PHE A CA 1
ATOM 678 C C . PHE A 1 92 ? 6.682 1.923 2.516 1.00 88.75 92 PHE A C 1
ATOM 680 O O . PHE A 1 92 ? 5.737 1.217 2.159 1.00 88.75 92 PHE A O 1
ATOM 687 N N . VAL A 1 93 ? 7.613 1.485 3.359 1.00 89.00 93 VAL A N 1
ATOM 688 C CA . VAL A 1 93 ? 7.580 0.154 3.967 1.00 89.00 93 VAL A CA 1
ATOM 689 C C . VAL A 1 93 ? 7.079 0.301 5.406 1.00 89.00 93 VAL A C 1
ATOM 691 O O . VAL A 1 93 ? 7.798 0.848 6.244 1.00 89.00 93 VAL A O 1
ATOM 694 N N . PRO A 1 94 ? 5.844 -0.129 5.721 1.00 89.06 94 PRO A N 1
ATOM 695 C CA . PRO A 1 94 ? 5.330 -0.052 7.083 1.00 89.06 94 PRO A CA 1
ATOM 696 C C . PRO A 1 94 ? 6.053 -1.061 7.982 1.00 89.06 94 PRO A C 1
ATOM 698 O O . PRO A 1 94 ? 6.531 -2.084 7.510 1.00 89.06 94 PRO A O 1
ATOM 701 N N . LYS A 1 95 ? 6.077 -0.825 9.299 1.00 88.19 95 LYS A N 1
ATOM 702 C CA . LYS A 1 95 ? 6.658 -1.782 10.265 1.00 88.19 95 LYS A CA 1
ATOM 703 C C . LYS A 1 95 ? 5.814 -3.048 10.455 1.00 88.19 95 LYS A C 1
ATOM 705 O O . LYS A 1 95 ? 6.343 -4.080 10.845 1.00 88.19 95 LYS A O 1
ATOM 710 N N . LYS A 1 96 ? 4.498 -2.939 10.264 1.00 86.56 96 LYS A N 1
ATOM 711 C CA . LYS A 1 96 ? 3.518 -4.021 10.419 1.00 86.56 96 LYS A CA 1
ATOM 712 C C . LYS A 1 96 ? 2.433 -3.857 9.367 1.00 86.56 96 LYS A C 1
ATOM 714 O O . LYS A 1 96 ? 2.017 -2.725 9.106 1.00 86.56 96 LYS A O 1
ATOM 719 N N . LEU A 1 97 ? 1.947 -4.961 8.809 1.00 89.88 97 LEU A N 1
ATOM 720 C CA . LEU A 1 97 ? 0.835 -4.949 7.866 1.00 89.88 97 LEU A CA 1
ATOM 721 C C . LEU A 1 97 ? -0.352 -5.755 8.403 1.00 89.88 97 LEU A C 1
ATOM 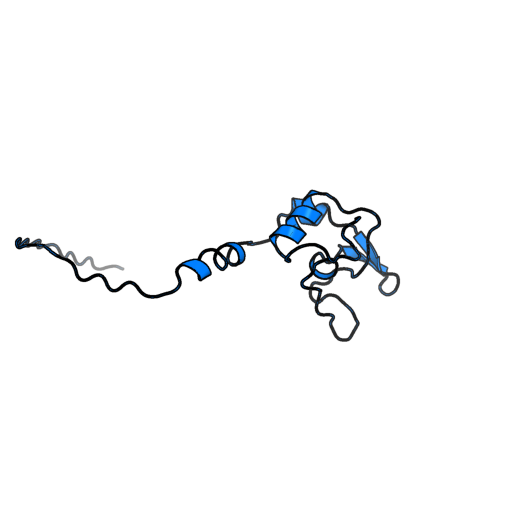723 O O . LEU A 1 97 ? -0.207 -6.894 8.841 1.00 89.88 97 LEU A O 1
ATOM 727 N N . HIS A 1 98 ? -1.556 -5.179 8.347 1.00 92.38 98 HIS A N 1
ATOM 728 C CA . HIS A 1 98 ? -2.750 -5.879 8.813 1.00 92.38 98 HIS A CA 1
ATOM 729 C C . HIS A 1 98 ? -3.004 -7.148 7.965 1.00 92.38 98 HIS A C 1
ATOM 731 O O . HIS A 1 98 ? -2.937 -7.069 6.731 1.00 92.38 98 HIS A O 1
ATOM 737 N N . PRO A 1 99 ? -3.366 -8.303 8.564 1.00 90.50 99 PRO A N 1
ATOM 738 C CA . PRO A 1 99 ? -3.565 -9.559 7.831 1.00 90.50 99 PRO A CA 1
ATOM 739 C C . PRO A 1 99 ? -4.564 -9.462 6.670 1.00 90.50 99 PRO A C 1
ATOM 741 O O . PRO A 1 99 ? -4.361 -10.067 5.621 1.00 90.50 99 PRO A O 1
ATOM 744 N N . LEU A 1 100 ? -5.616 -8.648 6.818 1.00 90.50 100 LEU A N 1
ATOM 745 C CA . LEU A 1 100 ? -6.585 -8.381 5.743 1.00 90.50 100 LEU A CA 1
ATOM 746 C C . LEU A 1 100 ? -5.931 -7.754 4.506 1.00 90.50 100 LEU A C 1
ATOM 748 O O . LEU A 1 100 ? -6.215 -8.163 3.382 1.00 90.50 100 LEU A O 1
ATOM 752 N N . VAL A 1 101 ? -5.025 -6.796 4.709 1.00 91.25 101 VAL A N 1
ATOM 753 C CA . VAL A 1 101 ? -4.271 -6.164 3.622 1.00 91.25 101 VAL A CA 1
ATOM 754 C C . VAL A 1 101 ? -3.300 -7.170 3.009 1.00 91.25 101 VAL A C 1
ATOM 756 O O . VAL A 1 101 ? -3.226 -7.274 1.787 1.00 91.25 101 VAL A O 1
ATOM 759 N N . LYS A 1 102 ? -2.617 -7.972 3.837 1.00 91.44 102 LYS A N 1
ATOM 760 C CA . LYS A 1 102 ? -1.711 -9.041 3.384 1.00 91.44 102 LYS A CA 1
ATOM 761 C C . LYS A 1 102 ? -2.431 -10.036 2.467 1.00 91.44 102 LYS A C 1
ATOM 763 O O . LYS A 1 102 ? -1.954 -10.340 1.374 1.00 91.44 102 LYS A O 1
ATOM 768 N N . ASN A 1 103 ? -3.616 -10.481 2.878 1.00 90.75 103 ASN A N 1
ATOM 769 C CA . ASN A 1 103 ? -4.458 -11.391 2.105 1.00 90.75 103 ASN A CA 1
ATOM 770 C C . ASN A 1 103 ? -4.933 -10.757 0.797 1.00 90.75 103 ASN A C 1
ATOM 772 O O . ASN A 1 103 ? -4.893 -11.408 -0.246 1.00 90.75 103 ASN A O 1
ATOM 776 N N . GLU A 1 104 ? -5.333 -9.485 0.822 1.00 90.69 104 GLU A N 1
ATOM 777 C CA . GLU A 1 104 ? -5.758 -8.788 -0.390 1.00 90.69 104 GLU A CA 1
ATOM 778 C C . GLU A 1 104 ? -4.597 -8.594 -1.376 1.00 90.69 104 GLU A C 1
ATOM 780 O O . GLU A 1 104 ? -4.776 -8.788 -2.580 1.00 90.69 104 GLU A O 1
ATOM 785 N N . ILE A 1 105 ? -3.391 -8.298 -0.881 1.00 90.12 105 ILE A N 1
ATOM 786 C CA . ILE A 1 105 ? -2.185 -8.213 -1.711 1.00 90.12 105 ILE A CA 1
ATOM 787 C C . ILE A 1 105 ? -1.853 -9.568 -2.330 1.00 90.12 105 ILE A C 1
ATOM 789 O O . ILE A 1 105 ? -1.614 -9.649 -3.536 1.00 90.12 105 ILE A O 1
ATOM 793 N N . ASN A 1 106 ? -1.899 -10.642 -1.541 1.00 89.75 106 ASN A N 1
ATOM 794 C CA . ASN A 1 106 ? -1.682 -11.996 -2.044 1.00 89.75 106 ASN A CA 1
ATOM 795 C C . ASN A 1 106 ? -2.700 -12.362 -3.131 1.00 89.75 106 ASN A C 1
ATOM 797 O O . ASN A 1 106 ? -2.321 -12.871 -4.185 1.00 89.75 106 ASN A O 1
ATOM 801 N N . ARG A 1 107 ? -3.977 -12.037 -2.907 1.00 88.44 107 ARG A N 1
ATOM 802 C CA . ARG A 1 107 ? -5.072 -12.347 -3.830 1.00 88.44 107 ARG A CA 1
ATOM 803 C C . ARG A 1 107 ? -4.987 -11.559 -5.137 1.00 88.44 107 ARG A C 1
ATOM 805 O O . ARG A 1 107 ? -5.253 -12.119 -6.197 1.00 88.44 107 ARG A O 1
ATOM 812 N N . ARG A 1 108 ? -4.655 -10.264 -5.078 1.00 88.50 108 ARG A N 1
ATOM 813 C CA . ARG A 1 108 ? -4.694 -9.374 -6.253 1.00 88.50 108 ARG A CA 1
ATOM 814 C C . ARG A 1 108 ? -3.373 -9.221 -6.978 1.00 88.50 108 ARG A C 1
ATOM 816 O O . ARG A 1 108 ? -3.362 -9.105 -8.201 1.00 88.50 108 ARG A O 1
ATOM 823 N N . PHE A 1 109 ? -2.279 -9.167 -6.231 1.00 87.69 109 PHE A N 1
ATOM 824 C CA . PHE A 1 109 ? -0.993 -8.696 -6.730 1.00 87.69 109 PHE A CA 1
ATOM 825 C C . PHE A 1 109 ? 0.106 -9.765 -6.671 1.00 87.69 109 PHE A C 1
ATOM 827 O O . PHE A 1 109 ? 1.288 -9.442 -6.643 1.00 87.69 109 PHE A O 1
ATOM 834 N N . GLN A 1 110 ? -0.283 -11.045 -6.709 1.00 87.81 110 GLN A N 1
ATOM 835 C CA . GLN A 1 110 ? 0.634 -12.193 -6.792 1.00 87.81 110 GLN A CA 1
ATOM 836 C C . GLN A 1 110 ? 1.578 -12.330 -5.589 1.00 87.81 110 GLN A C 1
ATOM 838 O O . GLN A 1 110 ? 2.662 -12.898 -5.707 1.00 87.81 110 GLN A O 1
ATOM 843 N N . GLY A 1 111 ? 1.165 -11.836 -4.423 1.00 89.38 111 GLY A N 1
ATOM 844 C CA . GLY A 1 111 ? 1.957 -11.938 -3.204 1.00 89.38 111 GLY A CA 1
ATOM 845 C C . GLY A 1 111 ? 2.765 -10.693 -2.869 1.00 89.38 111 GLY A C 1
ATOM 846 O O . GLY A 1 111 ? 2.951 -9.809 -3.704 1.00 89.38 111 GLY A O 1
ATOM 847 N N . LEU A 1 112 ? 3.248 -10.637 -1.628 1.00 89.62 112 LEU A N 1
ATOM 848 C CA . LEU A 1 112 ? 4.270 -9.672 -1.222 1.00 89.62 112 LEU A CA 1
ATOM 849 C C . LEU A 1 112 ? 5.642 -10.031 -1.788 1.00 89.62 112 LEU A C 1
ATOM 851 O O . LEU A 1 112 ? 5.975 -11.214 -1.925 1.00 89.62 112 LEU A O 1
ATOM 855 N N . LYS A 1 113 ? 6.446 -8.992 -2.030 1.00 88.19 113 LYS A N 1
ATOM 856 C CA . LYS A 1 113 ? 7.865 -9.132 -2.356 1.00 88.19 113 LYS A CA 1
ATOM 857 C C . LYS A 1 113 ? 8.610 -9.878 -1.258 1.00 88.19 113 LYS A C 1
ATOM 859 O O . LYS A 1 113 ? 8.272 -9.771 -0.079 1.00 88.19 113 LYS A O 1
ATOM 864 N N . ASN A 1 114 ? 9.658 -10.605 -1.643 1.00 84.62 114 ASN A N 1
ATOM 865 C CA . ASN A 1 114 ? 10.476 -11.392 -0.714 1.00 84.62 114 ASN A CA 1
ATOM 866 C C . ASN A 1 114 ? 11.052 -10.539 0.430 1.00 84.62 114 ASN A C 1
ATOM 868 O O . ASN A 1 114 ? 10.992 -10.960 1.582 1.00 84.62 114 ASN A O 1
ATOM 872 N N . GLU A 1 115 ? 11.498 -9.320 0.120 1.00 84.75 115 GLU A N 1
ATOM 873 C CA . GLU A 1 115 ? 11.975 -8.307 1.079 1.00 84.75 115 GLU A CA 1
ATOM 874 C C . GLU A 1 115 ? 10.931 -7.899 2.133 1.00 84.75 115 GLU A C 1
ATOM 876 O O . GLU A 1 115 ? 11.276 -7.435 3.215 1.00 84.75 115 GLU A O 1
ATOM 881 N N . HIS A 1 116 ? 9.645 -8.100 1.847 1.00 82.88 116 HIS A N 1
ATOM 882 C CA . HIS A 1 116 ? 8.528 -7.659 2.680 1.00 82.88 116 HIS A CA 1
ATOM 883 C C . HIS A 1 116 ? 7.686 -8.824 3.216 1.00 82.88 116 HIS A C 1
ATOM 885 O O . HIS A 1 116 ? 6.622 -8.611 3.795 1.00 82.88 116 HIS A O 1
ATOM 891 N N . LYS A 1 117 ? 8.134 -10.078 3.057 1.00 79.62 117 LYS A N 1
ATOM 892 C CA . LYS A 1 117 ? 7.379 -11.256 3.530 1.00 79.62 117 LYS A CA 1
ATOM 893 C C . LYS A 1 117 ? 7.185 -11.284 5.048 1.00 79.62 117 LYS A C 1
ATOM 895 O O . LYS A 1 117 ? 6.179 -11.830 5.512 1.00 79.62 117 LYS A O 1
ATOM 900 N N . GLN A 1 118 ? 8.134 -10.706 5.785 1.00 78.62 118 GLN A N 1
ATOM 901 C CA . GLN A 1 118 ? 8.155 -10.676 7.251 1.00 78.62 118 GLN A CA 1
ATOM 902 C C . GLN A 1 118 ? 7.262 -9.579 7.865 1.00 78.62 118 GLN A C 1
ATOM 904 O O . GLN A 1 118 ? 7.161 -9.516 9.086 1.00 78.62 118 GLN A O 1
ATOM 909 N N . LEU A 1 119 ? 6.620 -8.740 7.038 1.00 77.56 119 LEU A N 1
ATOM 910 C CA . LEU A 1 119 ? 5.679 -7.697 7.477 1.00 77.56 119 LEU A CA 1
ATOM 911 C C . LEU A 1 119 ? 4.328 -8.229 7.972 1.00 77.56 119 LEU A C 1
ATOM 913 O O . LEU A 1 119 ? 3.947 -9.370 7.593 1.00 77.56 119 LEU A O 1
#

Solvent-accessible surface area (backbone atoms only — not comparable to full-atom values): 8034 Å² total; per-residue (Å²): 135,88,84,89,81,88,86,81,90,82,91,83,90,83,84,87,83,82,86,88,84,86,82,89,76,85,85,87,72,80,76,61,56,74,74,55,61,78,72,76,69,74,74,75,80,57,64,74,40,62,72,57,42,61,67,46,67,38,88,86,78,71,44,77,21,42,48,37,64,46,52,54,13,59,72,43,55,72,57,45,100,85,70,42,38,86,82,73,27,30,90,71,86,68,90,67,59,48,67,66,45,53,51,50,27,37,72,72,35,77,21,58,26,81,95,50,61,88,71

Secondary structure (DSSP, 8-state):
---------------------------S-GGGTHHHHTTS---SPPHHHHHTS-EEE-TTT--EEEB-TTTTBTT-PPPPTTS--TTS-B----S---HHHHHHHHHHHSSB-GGGTT-

Foldseek 3Di:
DDDDDDDDDDDDDDDDDDDDDDDDDDDDDPPPPVVPPLQPPLDDDDVVLQVQFDWDQDPVPRDTFGADLQCQAPNHADADPVRAGPVRHDNDQDPDGDVSSQVSSCSHRVGGDPVNPVD

Sequence (119 aa):
MFVKLHRQATNTVHAAAAAPLTRDRAGGNQETIIKREGKRRLGKIPLGVLQQLPVQVDPASGQSLSLCMRFLSNIGCEVEGDGGCPSGRGHFVPKKLHPLVKNEINRRFQGLKNEHKQL

Radius of gyration: 27.25 Å; Cα contacts (8 Å, |Δi|>4): 109; chains: 1; bounding box: 64×59×47 Å

pLDDT: mean 72.38, std 19.97, range [35.03, 93.12]

Mean predicted aligned error: 16.1 Å